Protein AF-A0A9R1QJH5-F1 (afdb_monomer_lite)

Sequence (165 aa):
MEKQADKAAAPVDDGIHEEWPVAVFRSPLGGYTQDQLEVGDILEKHGLKCVFAFDAASRARGVAIRFNPRNGRSLLPYAADSTIFLDGEPKDPLLKPITKVMLTVCAMTVVAAVILKEAKMPEWLKGTKLGNLKFPPWVLACMVIVFMRLRKRTRDVMKKIGWSS

Organism: Triticum turgidum subsp. durum (NCBI:txid4567)

Radius of gyration: 30.57 Å; chains: 1; bounding box: 72×73×70 Å

Secondary structure (DSSP, 8-state):
---------PPP--S----S-S------EETTTT-EEEHHHHHHHTTEEEEEEE-TTTTPPPEE--B-TTT-EEEEE--TT---EEEEEEPPPTHHHHHHHHHHHHHHHHHHHHHHTTS---HHHHTSGGGG----HHHHHHHHHHHHHHHHHHHHHHHHTT---

Foldseek 3Di:
DDDDDDDDDDPDDPPDPPPPPPDDDDFFQDDPVRFWGQQVCVCVVVQFPWKFWDDPVVPDDTHTFDDDPVRSIGPDGHDPPDDTDIDTHHDDPPCVVVVVVVVVVVVVVVVVCVVVCVPPDDPVCVPPVPVPPPPDVVVVVVVVVVVVVVVVVVVVVCVVVVPDD

Structure (mmCIF, N/CA/C/O backbone):
data_AF-A0A9R1QJH5-F1
#
_entry.id   AF-A0A9R1QJH5-F1
#
loop_
_atom_site.group_PDB
_atom_site.id
_atom_site.type_symbol
_atom_site.label_atom_id
_atom_site.label_alt_id
_atom_site.label_comp_id
_atom_site.label_asym_id
_atom_site.label_entity_id
_atom_site.label_seq_id
_atom_site.pdbx_PDB_ins_code
_atom_site.Cartn_x
_atom_site.Cartn_y
_atom_site.Cartn_z
_atom_site.occupancy
_atom_site.B_iso_or_equiv
_atom_site.auth_seq_id
_atom_site.auth_comp_id
_atom_site.auth_asym_id
_atom_site.auth_atom_id
_atom_site.pdbx_PDB_model_num
ATOM 1 N N . MET A 1 1 ? 28.763 -45.898 -25.162 1.00 40.75 1 MET A N 1
ATOM 2 C CA . MET A 1 1 ? 29.399 -44.747 -24.490 1.00 40.75 1 MET A CA 1
ATOM 3 C C . MET A 1 1 ? 28.405 -44.233 -23.476 1.00 40.75 1 MET A C 1
ATOM 5 O O . MET A 1 1 ? 27.438 -43.575 -23.824 1.00 40.75 1 MET A O 1
ATOM 9 N N . GLU A 1 2 ? 28.596 -44.700 -22.255 1.00 37.94 2 GLU A N 1
ATOM 10 C CA . GLU A 1 2 ? 27.755 -44.503 -21.087 1.00 37.94 2 GLU A CA 1
ATOM 11 C C . GLU A 1 2 ? 28.394 -43.395 -20.254 1.00 37.94 2 GLU A C 1
ATOM 13 O O . GLU A 1 2 ? 29.577 -43.498 -19.932 1.00 37.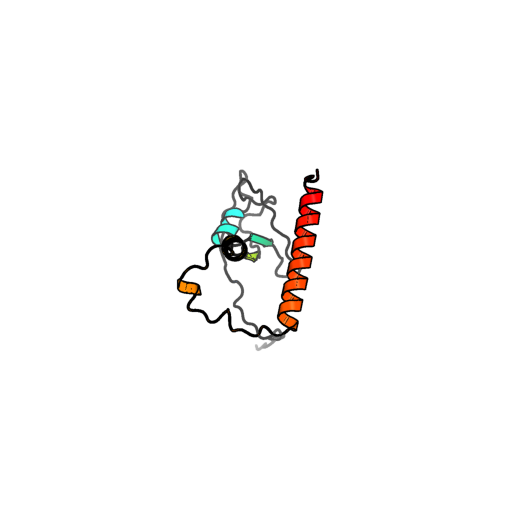94 2 GLU A O 1
ATOM 18 N N . LYS A 1 3 ? 27.641 -42.342 -19.930 1.00 38.31 3 LYS A N 1
ATOM 19 C CA . LYS A 1 3 ? 27.860 -41.567 -18.707 1.00 38.31 3 LYS A CA 1
ATOM 20 C C . LYS A 1 3 ? 26.523 -41.078 -18.173 1.00 38.31 3 LYS A C 1
ATOM 22 O O . LYS A 1 3 ? 25.898 -40.162 -18.698 1.00 38.31 3 LYS A O 1
ATOM 27 N N . GLN A 1 4 ? 26.120 -41.782 -17.130 1.00 37.47 4 GLN A N 1
ATOM 28 C CA . GLN A 1 4 ? 25.047 -41.500 -16.204 1.00 37.47 4 GLN A CA 1
ATOM 29 C C . GLN A 1 4 ? 25.597 -40.649 -15.046 1.00 37.47 4 GLN A C 1
ATOM 31 O O . GLN A 1 4 ? 26.771 -40.769 -14.702 1.00 37.47 4 GLN A O 1
ATOM 36 N N . ALA A 1 5 ? 24.693 -39.874 -14.439 1.00 39.88 5 ALA A N 1
ATOM 37 C CA . ALA A 1 5 ? 24.767 -39.231 -13.123 1.00 39.88 5 ALA A CA 1
ATOM 38 C C . AL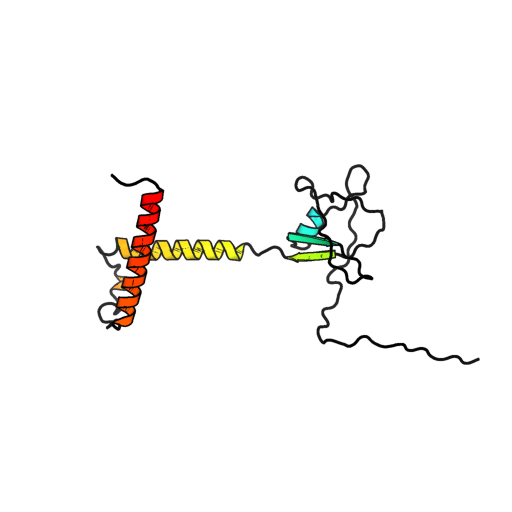A A 1 5 ? 25.695 -38.009 -12.953 1.00 39.88 5 ALA A C 1
ATOM 40 O O . ALA A 1 5 ? 26.910 -38.128 -12.878 1.00 39.88 5 ALA A O 1
ATOM 41 N N . ASP A 1 6 ? 25.080 -36.856 -12.674 1.00 38.19 6 ASP A N 1
ATOM 42 C CA . ASP A 1 6 ? 25.111 -36.407 -11.282 1.00 38.19 6 ASP A CA 1
ATOM 43 C C . ASP A 1 6 ? 23.747 -35.832 -10.865 1.00 38.19 6 ASP A C 1
ATOM 45 O O . ASP A 1 6 ? 23.163 -34.971 -11.524 1.00 38.19 6 ASP A O 1
ATOM 49 N N . LYS A 1 7 ? 23.210 -36.414 -9.796 1.00 49.69 7 LYS A N 1
ATOM 50 C CA . LYS A 1 7 ? 21.931 -36.109 -9.159 1.00 49.69 7 LYS A CA 1
ATOM 51 C C . LYS A 1 7 ? 22.307 -35.421 -7.854 1.00 49.69 7 LYS A C 1
ATOM 53 O O . LYS A 1 7 ? 22.498 -36.090 -6.844 1.00 49.69 7 LYS A O 1
ATOM 58 N N . ALA A 1 8 ? 22.424 -34.098 -7.879 1.00 37.31 8 ALA A N 1
ATOM 59 C CA . ALA A 1 8 ? 22.760 -33.316 -6.697 1.00 37.31 8 ALA A CA 1
ATOM 60 C C . ALA A 1 8 ? 21.491 -32.755 -6.032 1.00 37.31 8 ALA A C 1
ATOM 62 O O . ALA A 1 8 ? 20.847 -31.851 -6.551 1.00 37.31 8 ALA A O 1
ATOM 63 N N . ALA A 1 9 ? 21.172 -33.363 -4.886 1.00 37.12 9 ALA A N 1
ATOM 64 C CA . ALA A 1 9 ? 20.452 -32.844 -3.720 1.00 37.12 9 ALA A CA 1
ATOM 65 C C . ALA A 1 9 ? 19.149 -32.047 -3.942 1.00 37.12 9 ALA A C 1
ATOM 67 O O . ALA A 1 9 ? 19.145 -30.852 -4.228 1.00 37.12 9 ALA A O 1
ATOM 68 N N . ALA A 1 10 ? 18.029 -32.721 -3.665 1.00 42.78 10 ALA A N 1
ATOM 69 C CA . ALA A 1 10 ? 16.742 -32.094 -3.388 1.00 42.78 10 ALA A CA 1
ATOM 70 C C . ALA A 1 10 ? 16.851 -31.110 -2.202 1.00 42.78 10 ALA A C 1
ATOM 72 O O . ALA A 1 10 ? 17.539 -31.426 -1.225 1.00 42.78 10 ALA A O 1
ATOM 73 N N . PRO A 1 11 ? 16.169 -29.951 -2.239 1.00 40.69 11 PRO A N 1
ATOM 74 C CA . PRO A 1 11 ? 16.009 -29.136 -1.049 1.00 40.69 11 PRO A CA 1
ATOM 75 C C . PRO A 1 11 ? 15.055 -29.844 -0.079 1.00 40.69 11 PRO A C 1
ATOM 77 O O . PRO A 1 11 ? 14.091 -30.489 -0.488 1.00 40.69 11 PRO A O 1
ATOM 80 N N . VAL A 1 12 ? 15.378 -29.738 1.206 1.00 46.53 12 VAL A N 1
ATOM 81 C CA . VAL A 1 12 ? 14.573 -30.214 2.331 1.00 46.53 12 VAL A CA 1
ATOM 82 C C . VAL A 1 12 ? 13.174 -29.598 2.234 1.00 46.53 12 VAL A C 1
ATOM 84 O O . VAL A 1 12 ? 13.029 -28.378 2.177 1.00 46.53 12 VAL A O 1
ATOM 87 N N . ASP A 1 13 ? 12.177 -30.474 2.131 1.00 45.06 13 ASP A N 1
ATOM 88 C CA . ASP A 1 13 ? 10.751 -30.168 2.066 1.00 45.06 13 ASP A CA 1
ATOM 89 C C . ASP A 1 13 ? 10.241 -29.796 3.466 1.00 45.06 13 ASP A C 1
ATOM 91 O O . ASP A 1 13 ? 9.828 -30.651 4.249 1.00 45.06 13 ASP A O 1
ATOM 95 N N . ASP A 1 14 ? 10.302 -28.503 3.786 1.00 50.59 14 ASP A N 1
ATOM 96 C CA . ASP A 1 14 ? 9.652 -27.915 4.959 1.00 50.59 14 ASP A CA 1
ATOM 97 C C . ASP A 1 14 ? 8.176 -27.586 4.644 1.00 50.59 14 ASP A C 1
ATOM 99 O O . ASP A 1 14 ? 7.726 -26.453 4.781 1.00 50.59 14 ASP A O 1
ATOM 103 N N . GLY A 1 15 ? 7.407 -28.575 4.182 1.00 46.69 15 GLY A N 1
ATOM 104 C CA . GLY A 1 15 ? 6.014 -28.789 4.589 1.00 46.69 15 GLY A CA 1
ATOM 105 C C . GLY A 1 15 ? 4.988 -27.655 4.450 1.00 46.69 15 GLY A C 1
ATOM 106 O O . GLY A 1 15 ? 4.009 -27.672 5.195 1.00 46.69 15 GLY A O 1
ATOM 107 N N . ILE A 1 16 ? 5.147 -26.707 3.519 1.00 45.28 16 ILE A N 1
ATOM 108 C CA . ILE A 1 16 ? 4.072 -25.817 3.042 1.00 45.28 16 ILE A CA 1
ATOM 109 C C . ILE A 1 16 ? 4.244 -25.621 1.527 1.00 45.28 16 ILE A C 1
ATOM 111 O O . ILE A 1 16 ? 4.869 -24.666 1.068 1.00 45.28 16 ILE A O 1
ATOM 115 N N . HIS A 1 17 ? 3.692 -26.534 0.724 1.00 45.28 17 HIS A N 1
ATOM 116 C CA . HIS A 1 17 ? 3.542 -26.328 -0.718 1.00 45.28 17 HIS A CA 1
ATOM 117 C C . HIS A 1 17 ? 2.384 -25.355 -0.986 1.00 45.28 17 HIS A C 1
ATOM 119 O O . HIS A 1 17 ? 1.290 -25.753 -1.376 1.00 45.28 17 HIS A O 1
ATOM 125 N N . GLU A 1 18 ? 2.620 -24.064 -0.767 1.00 49.94 18 GLU A N 1
ATOM 126 C CA . GLU A 1 18 ? 1.880 -23.034 -1.493 1.00 49.94 18 GLU A CA 1
ATOM 127 C C . GLU A 1 18 ? 2.523 -22.935 -2.886 1.00 49.94 18 GLU A C 1
ATOM 129 O O . GLU A 1 18 ? 3.727 -22.705 -2.997 1.00 49.94 18 GLU A O 1
ATOM 134 N N . GLU A 1 19 ? 1.766 -23.206 -3.954 1.00 62.97 19 GLU A N 1
ATOM 135 C CA . GLU A 1 19 ? 2.234 -23.111 -5.345 1.00 62.97 19 GLU A CA 1
ATOM 136 C C . GLU A 1 19 ? 2.658 -21.666 -5.660 1.00 62.97 19 GLU A C 1
ATOM 138 O O . GLU A 1 19 ? 1.861 -20.817 -6.056 1.00 62.97 19 GLU A O 1
ATOM 143 N N . TRP A 1 20 ? 3.938 -21.364 -5.457 1.00 64.94 20 TRP A N 1
ATOM 144 C CA . TRP A 1 20 ? 4.557 -20.134 -5.931 1.00 64.94 20 TRP A CA 1
ATOM 145 C C . TRP A 1 20 ? 4.924 -20.284 -7.412 1.00 64.94 20 TRP A C 1
ATOM 147 O O . TRP A 1 20 ? 5.509 -21.306 -7.783 1.00 64.94 20 TRP A O 1
ATOM 157 N N . PRO A 1 21 ? 4.672 -19.274 -8.268 1.00 81.00 21 PRO A N 1
ATOM 158 C CA . PRO A 1 21 ? 4.105 -17.946 -7.991 1.0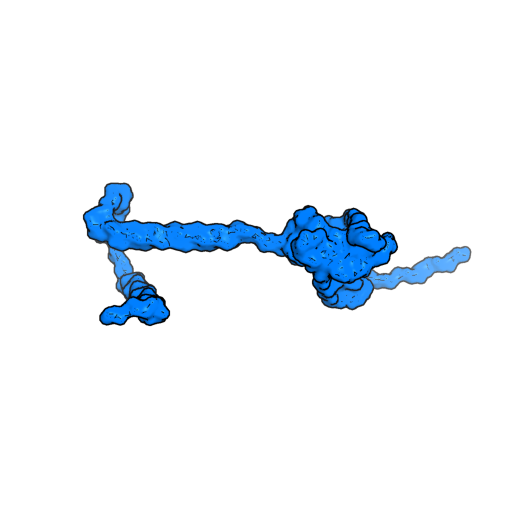0 81.00 21 PRO A CA 1
ATOM 159 C C . PRO A 1 21 ? 2.564 -17.886 -8.028 1.00 81.00 21 PRO A C 1
ATOM 161 O O . PRO A 1 21 ? 1.935 -18.439 -8.923 1.00 81.00 21 PRO A O 1
ATOM 164 N N . VAL A 1 22 ? 1.969 -17.084 -7.133 1.00 83.31 22 VAL A N 1
ATOM 165 C CA . VAL A 1 22 ? 0.507 -16.855 -7.056 1.00 83.31 22 VAL A CA 1
ATOM 166 C C . VAL A 1 22 ? -0.070 -16.255 -8.346 1.00 83.31 22 VAL A C 1
ATOM 168 O O . VAL A 1 22 ? -1.206 -16.538 -8.723 1.00 83.31 22 VAL A O 1
ATOM 171 N N . ALA A 1 23 ? 0.696 -15.404 -9.033 1.00 87.56 23 ALA A N 1
ATOM 172 C CA . ALA A 1 23 ? 0.311 -14.842 -10.321 1.00 87.56 23 ALA A CA 1
ATOM 173 C C . ALA A 1 23 ? 1.541 -14.477 -11.156 1.00 87.56 23 ALA A C 1
ATOM 175 O O . ALA A 1 23 ? 2.513 -13.923 -10.643 1.00 87.56 23 ALA A O 1
ATOM 176 N N . VAL A 1 24 ? 1.457 -14.719 -12.465 1.00 91.06 24 VAL A N 1
ATOM 177 C CA . VAL A 1 24 ? 2.427 -14.244 -13.459 1.00 91.06 24 VAL A CA 1
ATOM 178 C C . VAL A 1 24 ? 1.672 -13.427 -14.494 1.00 91.06 24 VAL A C 1
ATOM 180 O O . VAL A 1 24 ? 0.676 -13.883 -15.055 1.00 91.06 24 VAL A O 1
ATOM 183 N N . PHE A 1 25 ? 2.126 -12.205 -14.744 1.00 92.19 25 PHE A N 1
ATOM 184 C CA . PHE A 1 25 ? 1.490 -11.304 -15.696 1.00 92.19 25 PHE A CA 1
ATOM 185 C C . PHE A 1 25 ? 2.527 -10.423 -16.388 1.00 92.19 25 PHE A C 1
ATOM 187 O O . PHE A 1 25 ? 3.634 -10.227 -15.893 1.00 92.19 25 PHE A O 1
ATOM 194 N N . ARG A 1 26 ? 2.147 -9.876 -17.544 1.00 91.88 26 ARG A N 1
ATOM 195 C CA . ARG A 1 26 ? 2.899 -8.821 -18.229 1.00 91.88 26 ARG A CA 1
ATOM 196 C C . ARG A 1 26 ? 2.223 -7.487 -17.959 1.00 91.88 26 ARG A C 1
ATOM 198 O O . ARG A 1 26 ? 1.002 -7.391 -18.074 1.00 91.88 26 ARG A O 1
ATOM 205 N N . SER A 1 27 ? 3.014 -6.483 -17.610 1.00 88.88 27 SER A N 1
ATOM 206 C CA . SER A 1 27 ? 2.553 -5.103 -17.473 1.00 88.88 27 SER A CA 1
ATOM 207 C C . SER A 1 27 ? 3.157 -4.270 -18.597 1.00 88.88 27 SER A C 1
ATOM 209 O O . SER A 1 27 ? 4.360 -4.396 -18.834 1.00 88.88 27 SER A O 1
ATOM 211 N N . PRO A 1 28 ? 2.378 -3.412 -19.277 1.00 90.25 28 PRO A N 1
ATOM 212 C CA . PRO A 1 28 ? 2.966 -2.387 -20.124 1.00 90.25 28 PRO A CA 1
ATOM 213 C C . PRO A 1 28 ? 3.792 -1.414 -19.271 1.00 90.25 28 PRO A C 1
ATOM 215 O O . PRO A 1 28 ? 3.529 -1.237 -18.075 1.00 90.25 28 PRO A O 1
ATOM 218 N N . LEU A 1 29 ? 4.784 -0.790 -19.905 1.00 93.81 29 LEU A N 1
ATOM 219 C CA . LEU A 1 29 ? 5.505 0.344 -19.344 1.00 93.81 29 LEU A CA 1
ATOM 220 C C . LEU A 1 29 ? 4.849 1.630 -19.849 1.00 93.81 29 LEU A C 1
ATOM 222 O O . LEU A 1 29 ? 4.625 1.803 -21.041 1.00 93.81 29 LEU A O 1
ATOM 226 N N . GLY A 1 30 ? 4.505 2.512 -18.924 1.00 91.19 30 GLY A N 1
ATOM 227 C CA . GLY A 1 30 ? 3.966 3.833 -19.183 1.00 91.19 30 GLY A CA 1
ATOM 228 C C . GLY A 1 30 ? 5.023 4.928 -19.072 1.00 91.19 30 GLY A C 1
ATOM 229 O O . GLY A 1 30 ? 6.231 4.698 -19.100 1.00 91.19 30 GLY A O 1
ATOM 230 N N . GLY A 1 31 ? 4.552 6.162 -18.924 1.00 90.44 31 GLY A N 1
ATOM 231 C CA . GLY A 1 31 ? 5.412 7.345 -18.931 1.00 90.44 31 GLY A CA 1
ATOM 232 C C . GLY A 1 31 ? 5.724 7.838 -20.344 1.00 90.44 31 GLY A C 1
ATOM 233 O O . GLY A 1 31 ? 5.410 7.189 -21.342 1.00 90.44 31 GLY A O 1
ATOM 234 N N . TYR A 1 32 ? 6.320 9.027 -20.429 1.00 91.19 32 TYR A N 1
ATOM 235 C CA . TYR A 1 32 ? 6.691 9.639 -21.710 1.00 91.19 32 TYR A CA 1
ATOM 236 C C . TYR A 1 32 ? 7.732 8.795 -22.459 1.00 91.19 32 TYR A C 1
ATOM 238 O O . TYR A 1 32 ? 7.618 8.590 -23.662 1.00 91.19 32 TYR A O 1
ATOM 246 N N . THR A 1 33 ? 8.699 8.253 -21.717 1.00 92.81 33 THR A N 1
ATOM 247 C CA . THR A 1 33 ? 9.778 7.406 -22.240 1.00 92.81 33 THR A CA 1
ATOM 248 C C . THR A 1 33 ? 9.369 5.933 -22.369 1.00 92.81 33 THR A C 1
ATOM 250 O O . THR A 1 33 ? 10.153 5.138 -22.872 1.00 92.81 33 THR A O 1
ATOM 253 N N . GLN A 1 34 ? 8.146 5.562 -21.960 1.00 93.88 34 GLN A N 1
ATOM 254 C CA . GLN A 1 34 ? 7.671 4.168 -21.939 1.00 93.88 34 GLN A CA 1
ATOM 255 C C . GLN A 1 34 ? 8.578 3.242 -21.106 1.00 93.88 34 GLN A C 1
ATOM 257 O O . GLN A 1 34 ? 8.863 2.111 -21.491 1.00 93.88 34 GLN A O 1
ATOM 262 N N . ASP A 1 35 ? 9.044 3.735 -19.958 1.00 95.31 35 ASP A N 1
ATOM 263 C CA . ASP A 1 35 ? 9.975 3.054 -19.055 1.00 95.31 35 ASP A CA 1
ATOM 264 C C . ASP A 1 35 ? 9.453 2.946 -17.612 1.00 95.31 35 ASP A C 1
ATOM 266 O O . ASP A 1 35 ? 10.147 2.427 -16.743 1.00 95.31 35 ASP A O 1
ATOM 270 N N . GLN A 1 36 ? 8.239 3.413 -17.312 1.00 95.12 36 GLN A N 1
ATOM 271 C CA . GLN A 1 36 ? 7.707 3.416 -15.946 1.00 95.12 36 GLN A CA 1
ATOM 272 C C . GLN A 1 36 ? 6.669 2.315 -15.751 1.00 95.12 36 GLN A C 1
ATOM 274 O O . GLN A 1 36 ? 5.742 2.180 -16.538 1.00 95.12 36 GLN A O 1
ATOM 279 N N . LEU A 1 37 ? 6.759 1.561 -14.661 1.00 94.81 37 LEU A N 1
ATOM 280 C CA . LEU A 1 37 ? 5.757 0.555 -14.327 1.00 94.81 37 LEU A CA 1
ATOM 281 C C . LEU A 1 37 ? 4.466 1.231 -13.838 1.00 94.81 37 LEU A C 1
ATOM 283 O O . LEU A 1 37 ? 4.522 2.121 -12.986 1.00 94.81 37 LEU A O 1
ATOM 287 N N . GLU A 1 38 ? 3.307 0.786 -14.323 1.00 94.12 38 GLU A N 1
ATOM 288 C CA . GLU A 1 38 ? 1.989 1.245 -13.854 1.00 94.12 38 GLU A CA 1
ATOM 289 C C . GLU A 1 38 ? 1.623 0.534 -12.533 1.00 94.12 38 GLU A C 1
ATOM 291 O O . GLU A 1 38 ? 0.795 -0.373 -12.464 1.00 94.12 38 GLU A O 1
ATOM 296 N N . VAL A 1 39 ? 2.312 0.916 -11.453 1.00 94.81 39 VAL A N 1
ATOM 297 C CA . VAL A 1 39 ? 2.196 0.294 -10.121 1.00 94.81 39 VAL A CA 1
ATOM 298 C C . VAL A 1 39 ? 0.782 0.422 -9.554 1.00 94.81 39 VAL A C 1
ATOM 300 O O . VAL A 1 39 ? 0.301 -0.510 -8.917 1.00 94.81 39 VAL A O 1
ATOM 303 N N . GLY A 1 40 ? 0.105 1.549 -9.792 1.00 93.81 40 GLY A N 1
ATOM 304 C CA . GLY A 1 40 ? -1.272 1.780 -9.343 1.00 93.81 40 GLY A CA 1
ATOM 305 C C . GLY A 1 40 ? -2.237 0.699 -9.834 1.00 93.81 40 GLY A C 1
ATOM 306 O O . GLY A 1 40 ? -2.949 0.107 -9.023 1.00 93.81 40 GLY A O 1
ATOM 307 N N . ASP A 1 41 ? -2.175 0.377 -11.126 1.00 93.31 41 ASP A N 1
ATOM 308 C CA . ASP A 1 41 ? -3.021 -0.642 -11.753 1.00 93.31 41 ASP A CA 1
ATOM 309 C C . ASP A 1 41 ? -2.731 -2.037 -11.186 1.00 93.31 41 ASP A C 1
ATOM 311 O O . ASP A 1 41 ? -3.648 -2.822 -10.942 1.00 93.31 41 ASP A O 1
ATOM 315 N N . ILE A 1 42 ? -1.457 -2.345 -10.918 1.00 93.31 42 ILE A N 1
ATOM 316 C CA . ILE A 1 42 ? -1.048 -3.609 -10.287 1.00 93.31 42 ILE A CA 1
ATOM 317 C C . ILE A 1 42 ? -1.629 -3.710 -8.872 1.00 93.31 42 ILE A C 1
ATOM 319 O O . ILE A 1 42 ? -2.185 -4.747 -8.503 1.00 93.31 42 ILE A O 1
ATOM 323 N N . LEU A 1 43 ? -1.526 -2.638 -8.080 1.00 93.25 43 LEU A N 1
ATOM 324 C CA . LEU A 1 43 ? -2.061 -2.608 -6.719 1.00 93.25 43 LEU A CA 1
ATOM 325 C C . LEU A 1 43 ? -3.579 -2.791 -6.706 1.00 93.25 43 LEU A C 1
ATOM 327 O O . LEU A 1 43 ? -4.096 -3.566 -5.904 1.00 93.25 43 LEU A O 1
ATOM 331 N N . GLU A 1 44 ? -4.293 -2.113 -7.601 1.00 92.12 44 GLU A N 1
ATOM 332 C CA . GLU A 1 44 ? -5.746 -2.218 -7.699 1.00 92.12 44 GLU A CA 1
ATOM 333 C C . GLU A 1 44 ? -6.188 -3.611 -8.159 1.00 92.12 44 GLU A C 1
ATOM 335 O O . GLU A 1 44 ? -7.008 -4.247 -7.493 1.00 92.12 44 GLU A O 1
ATOM 340 N N . LYS A 1 45 ? -5.587 -4.128 -9.237 1.00 91.88 45 LYS A N 1
ATOM 341 C CA . LYS A 1 45 ? -5.930 -5.430 -9.823 1.00 91.88 45 LYS A CA 1
ATOM 342 C C . LYS A 1 45 ? -5.723 -6.594 -8.856 1.00 91.88 45 LYS A C 1
ATOM 344 O O . LYS A 1 45 ? -6.493 -7.551 -8.883 1.00 91.88 45 LYS A O 1
ATOM 349 N N . HIS A 1 46 ? -4.696 -6.516 -8.010 1.00 90.00 46 HIS A N 1
ATOM 350 C CA . HIS A 1 46 ? -4.354 -7.570 -7.054 1.00 90.00 46 HIS A CA 1
ATOM 351 C C . HIS A 1 46 ? -4.813 -7.270 -5.615 1.00 90.00 46 HIS A C 1
ATOM 353 O O . HIS A 1 46 ? -4.528 -8.051 -4.710 1.00 90.00 46 HIS A O 1
ATOM 359 N N . GLY A 1 47 ? -5.534 -6.165 -5.378 1.00 89.75 47 GLY A N 1
ATOM 360 C CA . GLY A 1 47 ? -6.029 -5.805 -4.043 1.00 89.75 47 GLY A CA 1
ATOM 361 C C . GLY A 1 47 ? -4.915 -5.540 -3.022 1.00 89.75 47 GLY A C 1
ATOM 362 O O . GLY A 1 47 ? -5.076 -5.809 -1.829 1.00 89.75 47 GLY A O 1
ATOM 363 N N . LEU A 1 48 ? -3.779 -5.024 -3.487 1.00 91.81 48 LEU A N 1
ATOM 364 C CA . LEU A 1 48 ? -2.580 -4.793 -2.692 1.00 91.81 48 LEU A CA 1
ATOM 365 C C . LEU A 1 48 ? -2.515 -3.345 -2.199 1.00 91.81 48 LEU A C 1
ATOM 367 O O . LEU A 1 48 ? -3.051 -2.410 -2.794 1.00 91.81 48 LEU A O 1
ATOM 371 N N . LYS A 1 49 ? -1.826 -3.155 -1.080 1.00 90.88 49 LYS A N 1
ATOM 372 C CA . LYS A 1 49 ? -1.521 -1.847 -0.493 1.00 90.88 49 LYS A CA 1
ATOM 373 C C . LYS A 1 49 ? -0.176 -1.318 -0.972 1.00 90.88 49 LYS A C 1
ATOM 375 O O . LYS A 1 49 ? -0.038 -0.125 -1.230 1.00 90.88 49 LYS A O 1
ATOM 380 N N . CYS A 1 50 ? 0.809 -2.200 -1.072 1.00 90.50 50 CYS A N 1
ATOM 381 C CA . CYS A 1 50 ? 2.150 -1.903 -1.553 1.00 90.50 50 CYS A CA 1
ATOM 382 C C . CYS A 1 50 ? 2.780 -3.160 -2.161 1.00 90.50 50 CYS A C 1
ATOM 384 O O . CYS A 1 50 ? 2.357 -4.279 -1.870 1.00 90.50 50 CYS A O 1
ATOM 386 N N . VAL A 1 51 ? 3.788 -2.946 -3.008 1.00 93.12 51 VAL A N 1
ATOM 387 C CA . VAL A 1 51 ? 4.566 -4.002 -3.663 1.00 93.12 51 VAL A CA 1
ATOM 388 C C . VAL A 1 51 ? 6.056 -3.806 -3.416 1.00 93.12 51 VAL A C 1
ATOM 390 O O . VAL A 1 51 ? 6.556 -2.678 -3.352 1.00 93.12 51 VAL A O 1
ATOM 393 N N . PHE A 1 52 ? 6.766 -4.918 -3.299 1.00 92.94 52 PHE A N 1
ATOM 394 C CA . PHE A 1 52 ? 8.193 -4.996 -3.042 1.00 92.94 52 PHE A CA 1
ATOM 395 C C . PHE A 1 52 ? 8.846 -5.815 -4.149 1.00 92.94 52 PHE A C 1
ATOM 397 O O . PHE A 1 52 ? 8.453 -6.950 -4.393 1.00 92.94 52 PHE A O 1
ATOM 404 N N . ALA A 1 53 ? 9.846 -5.244 -4.811 1.00 92.06 53 ALA A N 1
ATOM 405 C CA . ALA A 1 53 ? 10.684 -5.975 -5.745 1.00 92.06 53 ALA A CA 1
ATOM 406 C C . ALA A 1 53 ? 11.779 -6.704 -4.970 1.00 92.06 53 ALA A C 1
ATOM 408 O O . ALA A 1 53 ? 12.483 -6.083 -4.172 1.00 92.06 53 ALA A O 1
ATOM 409 N N . PHE A 1 54 ? 11.954 -7.995 -5.212 1.00 89.44 54 PHE A N 1
ATOM 410 C CA . PHE A 1 54 ? 13.055 -8.759 -4.634 1.00 89.44 54 PHE A CA 1
ATOM 411 C C . PHE A 1 54 ? 13.822 -9.506 -5.717 1.00 89.44 54 PHE A C 1
ATOM 413 O O . PHE A 1 54 ? 13.333 -9.717 -6.827 1.00 89.44 54 PHE A O 1
ATOM 420 N N . ASP A 1 55 ? 15.048 -9.887 -5.384 1.00 86.31 55 ASP A N 1
ATOM 421 C CA . ASP A 1 55 ? 15.846 -10.761 -6.225 1.00 86.31 55 ASP A CA 1
ATOM 422 C C . ASP A 1 55 ? 15.669 -12.209 -5.755 1.00 86.31 55 ASP A C 1
ATOM 424 O O . ASP A 1 55 ? 15.982 -12.561 -4.613 1.00 86.31 55 ASP A O 1
ATOM 428 N N . ALA A 1 56 ? 15.146 -13.046 -6.650 1.00 80.44 56 ALA A N 1
ATOM 429 C CA . ALA A 1 56 ? 14.885 -14.451 -6.375 1.00 80.44 56 ALA A CA 1
ATOM 430 C C . ALA A 1 56 ? 16.173 -15.252 -6.113 1.00 80.44 56 ALA A C 1
ATOM 432 O O . ALA A 1 56 ? 16.125 -16.251 -5.394 1.00 80.44 56 ALA A O 1
ATOM 433 N N . ALA A 1 57 ? 17.321 -14.819 -6.650 1.00 81.00 57 ALA A N 1
ATOM 434 C CA . ALA A 1 57 ? 18.592 -15.521 -6.480 1.00 81.00 57 ALA A CA 1
ATOM 435 C C . ALA A 1 57 ? 19.233 -15.253 -5.110 1.00 81.00 57 ALA A C 1
ATOM 437 O O . ALA A 1 57 ? 19.740 -16.174 -4.470 1.00 81.00 57 ALA A O 1
ATOM 438 N N . SER A 1 58 ? 19.202 -14.004 -4.636 1.00 76.06 58 SER A N 1
ATOM 439 C CA . SER A 1 58 ? 19.875 -13.608 -3.392 1.00 76.06 58 SER A CA 1
ATOM 440 C C . SER A 1 58 ? 19.084 -13.883 -2.109 1.00 76.06 58 SER A C 1
ATOM 442 O O . SER A 1 58 ? 19.641 -13.704 -1.025 1.00 76.06 58 SER A O 1
ATOM 444 N N . ARG A 1 59 ? 17.807 -14.302 -2.192 1.00 66.94 59 ARG A N 1
ATOM 445 C CA . ARG A 1 59 ? 16.886 -14.456 -1.035 1.00 66.94 59 ARG A CA 1
ATOM 446 C C . ARG A 1 59 ? 16.848 -13.218 -0.116 1.00 66.94 59 ARG A C 1
ATOM 448 O O . ARG A 1 59 ? 16.491 -13.312 1.059 1.00 66.94 59 ARG A O 1
ATOM 455 N N . ALA A 1 60 ? 17.253 -12.058 -0.630 1.00 72.25 60 ALA A N 1
ATOM 456 C CA . ALA A 1 60 ? 17.361 -10.828 0.134 1.00 72.25 60 ALA A CA 1
ATOM 457 C C . ALA A 1 60 ? 15.982 -10.190 0.353 1.00 72.25 60 ALA A C 1
ATOM 459 O O . ALA A 1 60 ? 15.019 -10.454 -0.367 1.00 72.25 60 ALA A O 1
ATOM 460 N N . ARG A 1 61 ? 15.892 -9.310 1.357 1.00 71.12 61 ARG A N 1
ATOM 461 C CA . ARG A 1 61 ? 14.660 -8.574 1.660 1.00 71.12 61 ARG A CA 1
ATOM 462 C C . ARG A 1 61 ? 14.272 -7.684 0.475 1.00 71.12 61 ARG A C 1
ATOM 464 O O . ARG A 1 61 ? 15.088 -6.888 0.016 1.00 71.12 61 ARG A O 1
ATOM 471 N N . GLY A 1 62 ? 13.020 -7.787 0.032 1.00 84.31 62 GLY A N 1
ATOM 472 C CA . GLY A 1 62 ? 12.490 -6.970 -1.057 1.00 84.31 62 GLY A CA 1
ATOM 473 C C . GLY A 1 62 ? 12.508 -5.467 -0.761 1.00 84.31 62 GLY A C 1
ATOM 474 O O . GLY A 1 62 ? 12.326 -5.025 0.378 1.00 84.31 62 GLY A O 1
ATOM 475 N N . VAL A 1 63 ? 12.713 -4.673 -1.810 1.00 89.38 63 VAL A N 1
ATOM 476 C CA . VAL A 1 63 ? 12.702 -3.209 -1.797 1.00 89.38 63 VAL A CA 1
ATOM 477 C C . VAL A 1 63 ? 11.337 -2.714 -2.256 1.00 89.38 63 VAL A C 1
ATOM 479 O O . VAL A 1 63 ? 10.855 -3.094 -3.318 1.00 89.38 63 VAL A O 1
ATOM 482 N N . ALA A 1 64 ? 10.715 -1.830 -1.475 1.00 92.81 64 ALA A N 1
ATOM 483 C CA . ALA A 1 64 ? 9.420 -1.255 -1.828 1.00 92.81 64 ALA A CA 1
ATOM 484 C C . ALA A 1 64 ? 9.510 -0.478 -3.149 1.00 92.81 64 ALA A C 1
ATOM 486 O O . ALA A 1 64 ? 10.309 0.460 -3.266 1.00 92.81 64 ALA A O 1
ATOM 487 N N . ILE A 1 65 ? 8.654 -0.814 -4.116 1.00 93.81 65 ILE A N 1
ATOM 488 C CA . ILE A 1 65 ? 8.543 -0.034 -5.347 1.00 93.81 65 ILE A CA 1
ATOM 489 C C . ILE A 1 65 ? 7.805 1.255 -5.009 1.00 93.81 65 ILE A C 1
ATOM 491 O O . ILE A 1 65 ? 6.614 1.267 -4.693 1.00 93.81 65 ILE A O 1
ATOM 495 N N . ARG A 1 66 ? 8.532 2.368 -5.068 1.00 94.69 66 ARG A N 1
ATOM 496 C CA . ARG A 1 66 ? 7.952 3.696 -4.881 1.00 94.69 66 ARG A CA 1
ATOM 497 C C . ARG A 1 66 ? 7.285 4.143 -6.171 1.00 94.69 66 ARG A C 1
ATOM 499 O O . ARG A 1 66 ? 7.870 4.022 -7.247 1.00 94.69 66 ARG A O 1
ATOM 506 N N . PHE A 1 67 ? 6.101 4.723 -6.045 1.00 94.88 67 PHE A N 1
ATOM 507 C CA . PHE A 1 67 ? 5.343 5.260 -7.164 1.00 94.88 67 PHE A CA 1
ATOM 508 C C . PHE A 1 67 ? 4.798 6.649 -6.835 1.00 94.88 67 PHE A C 1
ATOM 510 O O . PHE A 1 67 ? 4.667 7.027 -5.667 1.00 94.88 67 PHE A O 1
ATOM 517 N N . ASN A 1 68 ? 4.517 7.436 -7.868 1.00 93.62 68 ASN A N 1
ATOM 518 C CA . ASN A 1 68 ? 3.917 8.750 -7.707 1.00 93.62 68 ASN A CA 1
ATOM 519 C C . ASN A 1 68 ? 2.401 8.592 -7.471 1.00 93.62 68 ASN A C 1
ATOM 521 O O . ASN A 1 68 ? 1.702 8.042 -8.321 1.00 93.62 68 ASN A O 1
ATOM 525 N N . PRO A 1 69 ? 1.854 9.100 -6.351 1.00 90.94 69 PRO A N 1
ATOM 526 C CA . PRO A 1 69 ? 0.453 8.888 -5.995 1.00 90.94 69 PRO A CA 1
ATOM 527 C C . PRO A 1 69 ? -0.540 9.567 -6.947 1.00 90.94 69 PRO A C 1
ATOM 529 O O . PRO A 1 69 ? -1.717 9.229 -6.921 1.00 90.94 69 PRO A O 1
ATOM 532 N N . ARG A 1 70 ? -0.105 10.533 -7.770 1.00 91.75 70 ARG A N 1
ATOM 533 C CA . ARG A 1 70 ? -0.998 11.219 -8.718 1.00 91.75 70 ARG A CA 1
ATOM 534 C C . ARG A 1 70 ? -1.277 10.410 -9.977 1.00 91.75 70 ARG A C 1
ATOM 536 O O . ARG A 1 70 ? -2.345 10.567 -10.550 1.00 91.75 70 ARG A O 1
ATOM 543 N N . ASN A 1 71 ? -0.307 9.624 -10.437 1.00 92.25 71 ASN A N 1
ATOM 544 C CA . ASN A 1 71 ? -0.401 8.901 -11.707 1.00 92.25 71 ASN A CA 1
ATOM 545 C C . ASN A 1 71 ? -0.202 7.387 -11.567 1.00 92.25 71 ASN A C 1
ATOM 547 O O . ASN A 1 71 ? -0.346 6.691 -12.556 1.00 92.25 71 ASN A O 1
ATOM 551 N N . GLY A 1 72 ? 0.152 6.883 -10.382 1.00 93.69 72 GLY A N 1
ATOM 552 C CA . GLY A 1 72 ? 0.353 5.455 -10.146 1.00 93.69 72 GLY A CA 1
ATOM 553 C C . GLY A 1 72 ? 1.663 4.888 -10.700 1.00 93.69 72 GLY A C 1
ATOM 554 O O . GLY A 1 72 ? 1.890 3.691 -10.563 1.00 93.69 72 GLY A O 1
ATOM 555 N N . ARG A 1 73 ? 2.547 5.707 -11.283 1.00 95.62 73 ARG A N 1
ATOM 556 C CA . ARG A 1 73 ? 3.755 5.232 -11.978 1.00 95.62 73 ARG A CA 1
ATOM 557 C C . ARG A 1 73 ? 4.948 5.074 -11.063 1.00 95.62 73 ARG A C 1
ATOM 559 O O . ARG A 1 73 ? 5.158 5.907 -10.177 1.00 95.62 73 ARG A O 1
ATOM 566 N N . SER A 1 74 ? 5.766 4.056 -11.318 1.00 95.44 74 SER A N 1
ATOM 567 C CA . SER A 1 74 ? 7.031 3.866 -10.615 1.00 95.44 74 SER A CA 1
ATOM 568 C C . SER A 1 74 ? 7.933 5.093 -10.755 1.00 95.44 74 SER A C 1
ATOM 570 O O . SER A 1 74 ? 8.013 5.735 -11.803 1.00 95.44 74 SER A O 1
ATOM 572 N N . LEU A 1 75 ? 8.633 5.426 -9.671 1.00 93.88 75 LEU A N 1
ATOM 573 C CA . LEU A 1 75 ? 9.642 6.486 -9.692 1.00 93.88 75 LEU A CA 1
ATOM 574 C C . LEU A 1 75 ? 10.921 6.040 -10.403 1.00 93.88 75 LEU A C 1
ATOM 576 O O . LEU A 1 75 ? 11.617 6.872 -10.974 1.00 93.88 75 LEU A O 1
ATOM 580 N N . LEU A 1 76 ? 11.229 4.743 -10.342 1.00 92.94 76 LEU A N 1
ATOM 581 C CA . LEU A 1 76 ? 12.371 4.158 -11.032 1.00 92.94 76 LEU A CA 1
ATOM 582 C C . LEU A 1 76 ? 11.950 3.630 -12.408 1.00 92.94 76 LEU A C 1
ATOM 584 O O . LEU A 1 76 ? 10.859 3.054 -12.512 1.00 92.94 76 LEU A O 1
ATOM 588 N N . PRO A 1 77 ? 12.800 3.813 -13.430 1.00 93.38 77 PRO A N 1
ATOM 589 C CA . PRO A 1 77 ? 12.581 3.237 -14.743 1.00 93.38 77 PRO A CA 1
ATOM 590 C C . PRO A 1 77 ? 12.900 1.739 -14.744 1.00 93.38 77 PRO A C 1
ATOM 592 O O . PRO A 1 77 ? 13.751 1.260 -13.990 1.00 93.38 77 PRO A O 1
ATOM 595 N N . TYR A 1 78 ? 12.228 1.015 -15.627 1.00 92.88 78 TYR A N 1
ATOM 596 C CA . TYR A 1 78 ? 12.401 -0.404 -15.885 1.00 92.88 78 TYR A CA 1
ATOM 597 C C . TYR A 1 78 ? 12.732 -0.612 -17.358 1.00 92.88 78 TYR A C 1
ATOM 599 O O . TYR A 1 78 ? 12.218 0.079 -18.236 1.00 92.88 78 TYR A O 1
ATOM 607 N N . ALA A 1 79 ? 13.599 -1.585 -17.629 1.00 92.25 79 ALA A N 1
ATOM 608 C CA . ALA A 1 79 ? 13.897 -1.980 -18.995 1.00 92.25 79 ALA A CA 1
ATOM 609 C C . ALA A 1 79 ? 12.720 -2.761 -19.594 1.00 92.25 79 ALA A C 1
ATOM 611 O O . ALA A 1 79 ? 12.062 -3.548 -18.900 1.00 92.25 79 ALA A O 1
ATOM 612 N N . ALA A 1 80 ? 12.499 -2.578 -20.895 1.00 90.38 80 ALA A N 1
ATOM 613 C CA . ALA A 1 80 ? 11.588 -3.423 -21.654 1.00 90.38 80 ALA A CA 1
ATOM 614 C C . ALA A 1 80 ? 11.995 -4.901 -21.521 1.00 90.38 80 ALA A C 1
ATOM 616 O O . ALA A 1 80 ? 13.179 -5.220 -21.404 1.00 90.38 80 ALA A O 1
ATOM 617 N N . ASP A 1 81 ? 10.996 -5.783 -21.485 1.00 88.62 81 ASP A N 1
ATOM 618 C CA . ASP A 1 81 ? 11.153 -7.238 -21.345 1.00 88.62 81 ASP A CA 1
ATOM 619 C C . ASP A 1 81 ? 11.889 -7.710 -20.075 1.00 88.62 81 ASP A C 1
ATOM 621 O O . ASP A 1 81 ? 12.251 -8.883 -19.950 1.00 88.62 81 ASP A O 1
ATOM 625 N N . SER A 1 82 ? 12.071 -6.827 -19.087 1.00 89.00 82 SER A N 1
ATOM 626 C CA . SER A 1 82 ? 12.613 -7.218 -17.787 1.00 89.00 82 SER A CA 1
ATOM 627 C C . SER A 1 82 ? 11.609 -8.060 -16.995 1.00 89.00 82 SER A C 1
ATOM 629 O O . SER A 1 82 ? 10.413 -7.771 -16.936 1.00 89.00 82 SER A O 1
ATOM 631 N N . THR A 1 83 ? 12.108 -9.127 -16.369 1.00 91.38 83 THR A N 1
ATOM 632 C CA . THR A 1 83 ? 11.332 -9.945 -15.431 1.00 91.38 83 THR A CA 1
ATOM 633 C C . THR A 1 83 ? 11.677 -9.518 -14.014 1.00 91.38 83 THR A C 1
ATOM 635 O O . THR A 1 83 ? 12.845 -9.534 -13.630 1.00 91.38 83 THR A O 1
ATOM 638 N N . ILE A 1 84 ? 10.664 -9.135 -13.242 1.00 90.50 84 ILE A N 1
ATOM 639 C CA . ILE A 1 84 ? 10.809 -8.741 -11.839 1.00 90.50 84 ILE A CA 1
ATOM 640 C C . ILE A 1 84 ? 9.958 -9.651 -10.960 1.00 90.50 84 ILE A C 1
ATOM 642 O O . ILE A 1 84 ? 8.856 -10.040 -11.346 1.00 90.50 84 ILE A O 1
ATOM 646 N N . PHE A 1 85 ? 10.461 -9.973 -9.771 1.00 90.94 85 PHE A N 1
ATOM 647 C CA . PHE A 1 85 ? 9.711 -10.721 -8.768 1.00 90.94 85 PHE A CA 1
ATOM 648 C C . PHE A 1 85 ? 9.117 -9.749 -7.759 1.00 90.94 85 PHE A C 1
ATOM 650 O O . PHE A 1 85 ? 9.816 -8.872 -7.244 1.00 90.94 85 PHE A O 1
ATOM 657 N N . LEU A 1 86 ? 7.815 -9.889 -7.520 1.00 91.00 86 LEU A N 1
ATOM 658 C CA . LEU A 1 86 ? 7.044 -8.995 -6.670 1.00 91.00 86 LEU A CA 1
ATOM 659 C C . LEU A 1 86 ? 6.481 -9.754 -5.478 1.00 91.00 86 LEU A C 1
ATOM 661 O O . LEU A 1 86 ? 5.913 -10.832 -5.633 1.00 91.00 86 LEU A O 1
ATOM 665 N N . ASP A 1 87 ? 6.606 -9.140 -4.312 1.00 90.31 87 ASP A N 1
ATOM 666 C CA . ASP A 1 87 ? 5.866 -9.489 -3.106 1.00 90.31 87 ASP A CA 1
ATOM 667 C C . ASP A 1 87 ? 4.909 -8.340 -2.760 1.00 90.31 87 ASP A C 1
ATOM 669 O O . ASP A 1 87 ? 5.195 -7.176 -3.056 1.00 90.31 87 ASP A O 1
ATOM 673 N N . GLY A 1 88 ? 3.752 -8.642 -2.182 1.00 89.88 88 GLY A N 1
ATOM 674 C CA . GLY A 1 88 ? 2.665 -7.684 -2.006 1.00 89.88 88 GLY A CA 1
ATOM 675 C C . GLY A 1 88 ? 2.044 -7.746 -0.620 1.00 89.88 88 GLY A C 1
ATOM 676 O O . GLY A 1 88 ? 1.643 -8.809 -0.159 1.00 89.88 88 GLY A O 1
ATOM 677 N N . GLU A 1 89 ? 1.882 -6.591 0.029 1.00 90.25 89 GLU A N 1
ATOM 678 C CA . GLU A 1 89 ? 1.088 -6.510 1.260 1.00 90.25 89 GLU A CA 1
ATOM 679 C C . GLU A 1 89 ? -0.396 -6.368 0.884 1.00 90.25 89 GLU A C 1
ATOM 681 O O . GLU A 1 89 ? -0.750 -5.426 0.159 1.00 90.25 89 GLU A O 1
ATOM 686 N N . PRO A 1 90 ? -1.290 -7.252 1.361 1.00 88.00 90 PRO A N 1
ATOM 687 C CA . PRO A 1 90 ? -2.711 -7.152 1.061 1.00 88.00 90 PRO A CA 1
ATOM 688 C C . PRO A 1 90 ? -3.309 -5.882 1.669 1.00 88.00 90 PRO A C 1
ATOM 690 O O . PRO A 1 90 ? -2.926 -5.429 2.751 1.00 88.00 90 PRO A O 1
ATOM 693 N N . LYS A 1 91 ? -4.288 -5.293 0.979 1.00 87.44 91 LYS A N 1
ATOM 694 C CA . LYS A 1 91 ? -5.000 -4.125 1.496 1.00 87.44 91 LYS A CA 1
ATOM 695 C C . LYS A 1 91 ? -5.810 -4.508 2.730 1.00 87.44 91 LYS A C 1
ATOM 697 O O . LYS A 1 91 ? -6.610 -5.442 2.702 1.00 87.44 91 LYS A O 1
ATOM 702 N N . ASP A 1 92 ? -5.628 -3.754 3.814 1.00 79.50 92 ASP A N 1
ATOM 703 C CA . ASP A 1 92 ? -6.408 -3.954 5.030 1.00 79.50 92 ASP A CA 1
ATOM 704 C C . ASP A 1 92 ? -7.911 -3.829 4.723 1.00 79.50 92 ASP A C 1
ATOM 706 O O . ASP A 1 92 ? -8.344 -2.817 4.157 1.00 79.50 92 ASP A O 1
ATOM 710 N N . PRO A 1 93 ? -8.741 -4.810 5.118 1.00 71.06 93 PRO A N 1
ATOM 711 C CA . PRO A 1 93 ? -10.172 -4.712 4.904 1.00 71.06 93 PRO A CA 1
ATOM 712 C C . PRO A 1 93 ? -10.734 -3.543 5.723 1.00 71.06 93 PRO A C 1
ATOM 714 O O . PRO A 1 93 ? -10.645 -3.522 6.956 1.00 71.06 93 PRO A O 1
ATOM 717 N N . LEU A 1 94 ? -11.393 -2.601 5.037 1.00 65.94 94 LEU A N 1
ATOM 718 C CA . LEU A 1 94 ? -12.106 -1.456 5.634 1.00 65.94 94 LEU A CA 1
ATOM 719 C C . LEU A 1 94 ? -13.195 -1.877 6.638 1.00 65.94 94 LEU A C 1
ATOM 721 O O . LEU A 1 94 ? -13.682 -1.064 7.422 1.00 65.94 94 LEU A O 1
ATOM 725 N N . LEU A 1 95 ? -13.550 -3.161 6.673 1.00 62.22 95 LEU A N 1
ATOM 726 C CA . LEU A 1 95 ? -14.467 -3.732 7.652 1.00 62.22 95 LEU A CA 1
ATOM 727 C C . LEU A 1 95 ? -13.953 -3.591 9.093 1.00 62.22 95 LEU A C 1
ATOM 729 O O . LEU A 1 95 ? -14.753 -3.327 9.991 1.00 62.22 95 LEU A O 1
ATOM 733 N N . LYS A 1 96 ? -12.637 -3.702 9.336 1.00 66.38 96 LYS A N 1
ATOM 734 C CA . LYS A 1 96 ? -12.048 -3.574 10.686 1.00 66.38 96 LYS A CA 1
ATOM 735 C C . LYS A 1 96 ? -12.330 -2.199 11.328 1.00 66.38 96 LYS A C 1
ATOM 737 O O . LYS A 1 96 ? -12.794 -2.164 12.468 1.00 66.38 96 LYS A O 1
ATOM 742 N N . PRO A 1 97 ? -12.097 -1.058 10.648 1.00 72.19 97 PRO A N 1
ATOM 743 C CA . PRO A 1 97 ? -12.445 0.247 11.205 1.00 72.19 97 PRO A CA 1
ATOM 744 C C . PRO A 1 97 ? -13.959 0.490 11.277 1.00 72.19 97 PRO A C 1
ATOM 746 O O . PRO A 1 97 ? -14.422 1.015 12.288 1.00 72.19 97 PRO A O 1
ATOM 749 N N . ILE A 1 98 ? -14.745 0.071 10.277 1.00 74.38 98 ILE A N 1
ATOM 750 C CA . ILE A 1 98 ? -16.206 0.286 10.268 1.00 74.38 98 ILE A CA 1
ATOM 751 C C . ILE A 1 98 ? -16.881 -0.438 11.437 1.00 74.38 98 ILE A C 1
ATOM 753 O O . ILE A 1 98 ? -17.667 0.162 12.168 1.00 74.38 98 ILE A O 1
ATOM 757 N N . THR A 1 99 ? -16.539 -1.707 11.663 1.00 75.75 99 THR A N 1
ATOM 758 C CA . THR A 1 99 ? -17.066 -2.487 12.796 1.00 75.75 99 THR A CA 1
ATOM 759 C C . THR A 1 99 ? -16.684 -1.877 14.138 1.00 75.75 99 THR A C 1
ATOM 761 O O . THR A 1 99 ? -17.519 -1.810 15.038 1.00 75.75 99 THR A O 1
ATOM 764 N N . LYS A 1 100 ? -15.459 -1.351 14.267 1.00 78.12 100 LYS A N 1
ATOM 765 C CA . LYS A 1 100 ? -15.017 -0.651 15.477 1.00 78.12 100 LYS A CA 1
ATOM 766 C C . LYS A 1 100 ? -15.831 0.621 15.732 1.00 78.12 100 LYS A C 1
ATOM 768 O O . LYS A 1 100 ? -16.243 0.845 16.867 1.00 78.12 100 LYS A O 1
ATOM 773 N N . VAL A 1 101 ? -16.110 1.415 14.695 1.00 84.69 101 VAL A N 1
ATOM 774 C CA . VAL A 1 101 ? -16.959 2.615 14.805 1.00 84.69 101 VAL A CA 1
ATOM 775 C C . VAL A 1 101 ? -18.395 2.231 15.162 1.00 84.69 101 VAL A C 1
ATOM 777 O O . VAL A 1 101 ? -18.924 2.746 16.146 1.00 84.69 101 VAL A O 1
ATOM 780 N N . MET A 1 102 ? -18.997 1.274 14.450 1.00 82.69 102 MET A N 1
ATOM 781 C CA . MET A 1 102 ? -20.349 0.777 14.744 1.00 82.69 102 MET A CA 1
ATOM 782 C C . MET A 1 102 ? -20.472 0.271 16.181 1.00 82.69 102 MET A C 1
ATOM 784 O O . MET A 1 102 ? -21.410 0.636 16.882 1.00 82.69 102 MET A O 1
ATOM 788 N N . LEU A 1 103 ? -19.487 -0.488 16.668 1.00 85.75 103 LEU A N 1
ATOM 789 C CA . LEU A 1 103 ? -19.476 -0.977 18.043 1.00 85.75 103 LEU A CA 1
ATOM 790 C C . LEU A 1 103 ? -19.429 0.173 19.059 1.00 85.75 103 LEU A C 1
ATOM 792 O O . LEU A 1 103 ? -20.162 0.148 20.046 1.00 85.75 103 LEU A O 1
ATOM 796 N N . THR A 1 104 ? -18.604 1.197 18.817 1.00 83.56 104 THR A N 1
ATOM 797 C CA . THR A 1 104 ? -18.528 2.367 19.709 1.00 83.56 104 THR A CA 1
ATOM 798 C C . THR A 1 104 ? -19.802 3.203 19.703 1.00 83.56 104 THR A C 1
ATOM 800 O O . THR A 1 104 ? -20.237 3.635 20.769 1.00 83.56 104 THR A O 1
ATOM 803 N N . VAL A 1 105 ? -20.424 3.394 18.537 1.00 88.56 105 VAL A N 1
ATOM 804 C CA . VAL A 1 105 ? -21.690 4.123 18.409 1.00 88.56 105 VAL A CA 1
ATOM 805 C C . VAL A 1 105 ? -22.797 3.351 19.120 1.00 88.56 105 VAL A C 1
ATOM 807 O O . VAL A 1 105 ? -23.444 3.916 19.995 1.00 88.56 105 VAL A O 1
ATOM 810 N N . CYS A 1 106 ? -22.939 2.048 18.859 1.00 84.88 106 CYS A N 1
ATOM 811 C CA . CYS A 1 106 ? -23.905 1.192 19.549 1.00 84.88 106 CYS A CA 1
ATOM 812 C C . CYS A 1 106 ? -23.714 1.219 21.072 1.00 84.88 106 CYS A C 1
ATOM 814 O O . CYS A 1 106 ? -24.684 1.379 21.810 1.00 84.88 106 CYS A O 1
ATOM 816 N N . ALA A 1 107 ? -22.472 1.121 21.559 1.00 86.62 107 ALA A N 1
ATOM 817 C CA . ALA A 1 107 ? -22.183 1.192 22.988 1.00 86.62 107 ALA A CA 1
ATOM 818 C C . ALA A 1 107 ? -22.553 2.560 23.588 1.00 86.62 107 ALA A C 1
ATOM 820 O O . ALA A 1 107 ? -23.169 2.610 24.652 1.00 86.62 107 ALA A O 1
ATOM 821 N N . MET A 1 108 ? -22.239 3.669 22.906 1.00 83.31 108 MET A N 1
ATOM 822 C CA . MET A 1 108 ? -22.641 5.007 23.355 1.00 83.31 108 MET A CA 1
ATOM 823 C C . MET A 1 108 ? -24.157 5.190 23.347 1.00 83.31 108 MET A C 1
ATOM 825 O O . MET A 1 108 ? -24.693 5.758 24.293 1.00 83.31 108 MET A O 1
ATOM 829 N N . THR A 1 109 ? -24.862 4.684 22.333 1.00 79.12 109 THR A N 1
ATOM 830 C CA . THR A 1 109 ? -26.326 4.739 22.273 1.00 79.12 109 THR A CA 1
ATOM 831 C C . THR A 1 109 ? -26.955 3.939 23.410 1.00 79.12 109 THR A C 1
ATOM 833 O O . THR A 1 109 ? -27.900 4.418 24.028 1.00 79.12 109 THR A O 1
ATOM 836 N N . VAL A 1 110 ? -26.414 2.764 23.750 1.00 80.62 110 VAL A N 1
ATOM 837 C CA . VAL A 1 110 ? -26.877 1.972 24.902 1.00 80.62 110 VAL A CA 1
ATOM 838 C C . VAL A 1 110 ? -26.626 2.716 26.213 1.00 80.62 110 VAL A C 1
ATOM 840 O O . VAL A 1 110 ? -27.534 2.820 27.031 1.00 80.62 110 VAL A O 1
ATOM 843 N N . VAL A 1 111 ? -25.439 3.295 26.404 1.00 82.12 111 VAL A N 1
ATOM 844 C CA . VAL A 1 111 ? -25.110 4.067 27.614 1.00 82.12 111 VAL A CA 1
ATOM 845 C C . VAL A 1 111 ? -25.988 5.316 27.737 1.00 82.12 111 VAL A C 1
ATOM 847 O O . VAL A 1 111 ? -26.540 5.567 28.805 1.00 82.12 111 VAL A O 1
ATOM 850 N N . ALA A 1 112 ? -26.185 6.068 26.652 1.00 74.62 112 ALA A N 1
ATOM 851 C CA . ALA A 1 112 ? -27.073 7.228 26.627 1.00 74.62 112 ALA A CA 1
ATOM 852 C C . ALA A 1 112 ? -28.529 6.826 26.882 1.00 74.62 112 ALA A C 1
ATOM 854 O O . ALA A 1 112 ? -29.220 7.494 27.643 1.00 74.62 112 ALA A O 1
ATOM 855 N N . ALA A 1 113 ? -28.987 5.709 26.310 1.00 67.69 113 ALA A N 1
ATOM 856 C CA . ALA A 1 113 ? -30.317 5.181 26.567 1.00 67.69 113 ALA A CA 1
ATOM 857 C C . ALA A 1 113 ? -30.491 4.770 28.031 1.00 67.69 113 ALA A C 1
ATOM 859 O O . ALA A 1 113 ? -31.550 5.030 28.576 1.00 67.69 113 ALA A O 1
ATOM 860 N N . VAL A 1 114 ? -29.484 4.175 28.677 1.00 67.00 114 VAL A N 1
ATOM 861 C CA . VAL A 1 114 ? -29.533 3.821 30.107 1.00 67.00 114 VAL A CA 1
ATOM 862 C C . VAL A 1 114 ? -29.552 5.075 30.986 1.00 67.00 114 VAL A C 1
ATOM 864 O O . VAL A 1 114 ? -30.389 5.169 31.874 1.00 67.00 114 VAL A O 1
ATOM 867 N N . ILE A 1 115 ? -28.713 6.075 30.692 1.00 67.62 115 ILE A N 1
ATOM 868 C CA . ILE A 1 115 ? -28.636 7.331 31.462 1.00 67.62 115 ILE A CA 1
ATOM 869 C C . ILE A 1 115 ? -29.903 8.187 31.290 1.00 67.62 115 ILE A C 1
ATOM 871 O O . ILE A 1 115 ? -30.398 8.757 32.257 1.00 67.62 115 ILE A O 1
ATOM 875 N N . LEU A 1 116 ? -30.458 8.265 30.075 1.00 56.25 116 LEU A N 1
ATOM 876 C CA . LEU A 1 116 ? -31.698 9.003 29.795 1.00 56.25 116 LEU A CA 1
ATOM 877 C C . LEU A 1 116 ? -32.963 8.227 30.222 1.00 56.25 116 LEU A C 1
ATOM 879 O O . LEU A 1 116 ? -34.015 8.839 30.400 1.00 56.25 116 LEU A O 1
ATOM 883 N N . LYS A 1 117 ? -32.888 6.900 30.420 1.00 47.31 117 LYS A N 1
ATOM 884 C CA . LYS A 1 117 ? -34.005 6.045 30.884 1.00 47.31 117 LYS A CA 1
ATOM 885 C C . LYS A 1 117 ? -34.037 5.789 32.390 1.00 47.31 117 LYS A C 1
ATOM 887 O O . LYS A 1 117 ? -34.827 4.953 32.820 1.00 47.31 117 LYS A O 1
ATOM 892 N N . GLU A 1 118 ? -33.323 6.562 33.201 1.00 47.38 118 GLU A N 1
ATOM 893 C CA . GLU A 1 118 ? -33.631 6.649 34.639 1.00 47.38 118 GLU A CA 1
ATOM 894 C C . GLU A 1 118 ? -35.017 7.296 34.905 1.00 47.38 118 GLU A C 1
ATOM 896 O O . GLU A 1 118 ? -35.544 7.189 36.005 1.00 47.38 118 GLU A O 1
ATOM 901 N N . ALA A 1 119 ? -35.683 7.898 33.902 1.00 44.88 119 ALA A N 1
ATOM 902 C CA . ALA A 1 119 ? -37.036 8.458 34.062 1.00 44.88 119 ALA A CA 1
ATOM 903 C C . ALA A 1 119 ? -38.184 7.638 33.433 1.00 44.88 119 ALA A C 1
ATOM 905 O O . ALA A 1 119 ? -39.343 7.898 33.748 1.00 44.88 119 ALA A O 1
ATOM 906 N N . LYS A 1 120 ? -37.920 6.660 32.551 1.00 37.19 120 LYS A N 1
ATOM 907 C CA . LYS A 1 120 ? -38.965 5.777 31.981 1.00 37.19 120 LYS A CA 1
ATOM 908 C C . LYS A 1 120 ? -38.345 4.526 31.351 1.00 37.19 120 LYS A C 1
ATOM 910 O O . LYS A 1 120 ? -37.896 4.530 30.203 1.00 37.19 120 LYS A O 1
ATOM 915 N N . MET A 1 121 ? -38.355 3.428 32.105 1.00 43.41 121 MET A N 1
ATOM 916 C CA . MET A 1 121 ? -38.059 2.093 31.584 1.00 43.41 121 MET A CA 1
ATOM 917 C C . MET A 1 121 ? -39.020 1.751 30.425 1.00 43.41 121 MET A C 1
ATOM 919 O O . MET A 1 121 ? -40.237 1.861 30.603 1.00 43.41 121 MET A O 1
ATOM 923 N N . PRO A 1 122 ? -38.522 1.329 29.247 1.00 50.16 122 PRO A N 1
ATOM 924 C CA . PRO A 1 122 ? -39.367 0.920 28.132 1.00 50.16 122 PRO A CA 1
ATOM 925 C C . PRO A 1 122 ? -40.030 -0.420 28.472 1.00 50.16 122 PRO A C 1
ATOM 927 O O . PRO A 1 122 ? -39.419 -1.291 29.089 1.00 50.16 122 PRO A O 1
ATOM 930 N N . GLU A 1 123 ? -41.290 -0.593 28.091 1.00 53.06 123 GLU A N 1
ATOM 931 C CA . GLU A 1 123 ? -42.135 -1.679 28.610 1.00 53.06 123 GLU A CA 1
ATOM 932 C C . GLU A 1 123 ? -41.639 -3.089 28.270 1.00 53.06 123 GLU A C 1
ATOM 934 O O . GLU A 1 123 ? -41.837 -4.011 29.056 1.00 53.06 123 GLU A O 1
ATOM 939 N N . TRP A 1 124 ? -40.875 -3.242 27.186 1.00 53.62 124 TRP A N 1
ATOM 940 C CA . TRP A 1 124 ? -40.225 -4.505 26.822 1.00 53.62 124 TRP A CA 1
ATOM 941 C C . TRP A 1 124 ? -39.079 -4.918 27.772 1.00 53.62 124 TRP A C 1
ATOM 943 O O . TRP A 1 124 ? -38.731 -6.093 27.832 1.00 53.62 124 TRP A O 1
ATOM 953 N N . LEU A 1 125 ? -38.515 -3.981 28.550 1.00 51.41 125 LEU A N 1
ATOM 954 C CA . LEU A 1 125 ? -37.497 -4.243 29.584 1.00 51.41 125 LEU A CA 1
ATOM 955 C C . LEU A 1 125 ? -38.104 -4.493 30.969 1.00 51.41 125 LEU A C 1
ATOM 957 O O . LEU A 1 125 ? -37.453 -5.129 31.796 1.00 51.41 125 LEU A O 1
ATOM 961 N N . LYS A 1 126 ? -39.355 -4.075 31.218 1.00 49.69 126 LYS A N 1
ATOM 962 C CA . LYS A 1 126 ? -40.079 -4.397 32.465 1.00 49.69 126 LYS A CA 1
ATOM 963 C C . LYS A 1 126 ? -40.305 -5.908 32.627 1.00 49.69 126 LYS A C 1
ATOM 965 O O . LYS A 1 126 ? -40.422 -6.389 33.748 1.00 49.69 126 LYS A O 1
ATOM 970 N N . GLY A 1 127 ? -40.321 -6.658 31.518 1.00 49.16 127 GLY A N 1
ATOM 971 C CA . GLY A 1 127 ? -40.407 -8.123 31.513 1.00 49.16 127 GLY A CA 1
ATOM 972 C C . GLY A 1 127 ? -39.097 -8.839 31.859 1.00 49.16 127 GLY A C 1
ATOM 973 O O . GLY A 1 127 ? -39.107 -10.037 32.141 1.00 49.16 127 GLY A O 1
ATOM 974 N N . THR A 1 128 ? -37.963 -8.132 31.874 1.00 49.72 128 THR A N 1
ATOM 975 C CA . THR A 1 128 ? -36.693 -8.722 32.305 1.00 49.72 128 THR A CA 1
ATOM 976 C C . THR A 1 128 ? -36.565 -8.574 33.815 1.00 49.72 128 THR A C 1
ATOM 978 O O . THR A 1 128 ? -36.694 -7.480 34.359 1.00 49.72 128 THR A O 1
ATOM 981 N N . LYS A 1 129 ? -36.315 -9.684 34.518 1.00 49.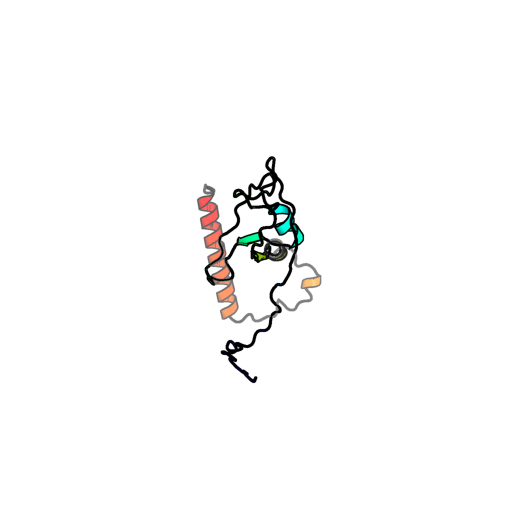97 129 LYS A N 1
ATOM 982 C CA . LYS A 1 129 ? -36.133 -9.745 35.979 1.00 49.97 129 LYS A CA 1
ATOM 983 C C . LYS A 1 129 ? -34.836 -9.058 36.453 1.00 49.97 129 LYS A C 1
ATOM 985 O O . LYS A 1 129 ? -34.135 -9.586 37.311 1.00 49.97 129 LYS A O 1
ATOM 990 N N . LEU A 1 130 ? -34.498 -7.889 35.912 1.00 49.53 130 LEU A N 1
ATOM 991 C CA . LEU A 1 130 ? -33.308 -7.128 36.285 1.00 49.53 130 LEU A CA 1
ATOM 992 C C . LEU A 1 130 ? -33.393 -6.612 37.731 1.00 49.53 130 LEU A C 1
ATOM 994 O O . LEU A 1 130 ? -32.374 -6.511 38.403 1.00 49.53 1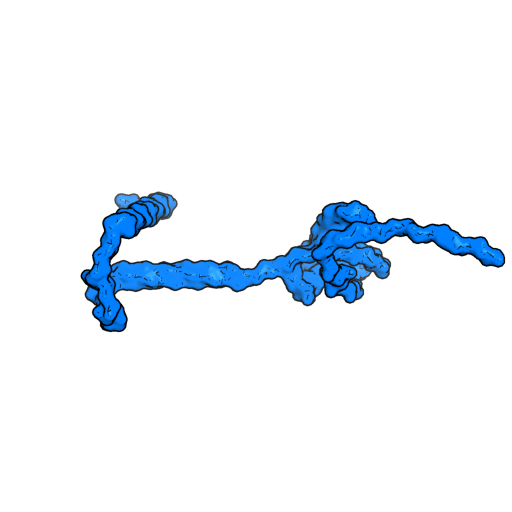30 LEU A O 1
ATOM 998 N N . GLY A 1 131 ? -34.608 -6.362 38.235 1.00 49.91 131 GLY A N 1
ATOM 999 C CA . GLY A 1 131 ? -34.851 -5.917 39.613 1.00 49.91 131 GLY A CA 1
ATOM 1000 C C . GLY A 1 131 ? -34.661 -6.991 40.695 1.00 49.91 131 GLY A C 1
ATOM 1001 O O . GLY A 1 131 ? -34.656 -6.653 41.870 1.00 49.91 131 GLY A O 1
ATOM 1002 N N . ASN A 1 132 ? -34.488 -8.267 40.319 1.00 45.53 132 ASN A N 1
ATOM 1003 C CA . ASN A 1 132 ? -34.276 -9.388 41.251 1.00 45.53 132 ASN A CA 1
ATOM 1004 C C . ASN A 1 132 ? -32.883 -10.033 41.124 1.00 45.53 132 ASN A C 1
ATOM 1006 O O . ASN A 1 132 ? -32.613 -11.055 41.760 1.00 45.53 132 ASN A O 1
ATOM 1010 N N . LEU A 1 133 ? -31.981 -9.460 40.318 1.00 53.59 133 LEU A N 1
ATOM 1011 C CA . LEU A 1 133 ? -30.600 -9.928 40.262 1.00 53.59 133 LEU A CA 1
ATOM 1012 C C . LEU A 1 133 ? -29.870 -9.446 41.521 1.00 53.59 133 LEU A C 1
ATOM 1014 O O . LEU A 1 133 ? -29.538 -8.268 41.652 1.00 53.59 133 LEU A O 1
ATOM 1018 N N . LYS A 1 134 ? -29.588 -10.366 42.451 1.00 55.75 134 LYS A N 1
ATOM 1019 C CA . LYS A 1 134 ? -28.591 -10.149 43.507 1.00 55.75 134 LYS A CA 1
ATOM 1020 C C . LYS A 1 134 ? -27.220 -10.052 42.839 1.00 55.75 134 LYS A C 1
ATOM 1022 O O . LYS A 1 134 ? -26.496 -11.041 42.760 1.00 55.75 134 LYS A O 1
ATOM 1027 N N . PHE A 1 135 ? -26.899 -8.881 42.288 1.00 57.34 135 PHE A N 1
ATOM 1028 C CA . PHE A 1 135 ? -25.582 -8.605 41.731 1.00 57.34 135 PHE A CA 1
ATOM 1029 C C . PHE A 1 135 ? -24.560 -8.852 42.836 1.00 57.34 135 PHE A C 1
ATOM 1031 O O . PHE A 1 135 ? -24.625 -8.189 43.875 1.00 57.34 135 PHE A O 1
ATOM 1038 N N . PRO A 1 136 ? -23.651 -9.826 42.668 1.00 71.06 136 PRO A N 1
ATOM 1039 C CA . PRO A 1 136 ? -22.742 -10.145 43.743 1.00 71.06 136 PRO A CA 1
ATOM 1040 C C . PRO A 1 136 ? -21.854 -8.917 44.023 1.00 71.06 136 PRO A C 1
ATOM 1042 O O . PRO A 1 136 ? -21.518 -8.187 43.080 1.00 71.06 13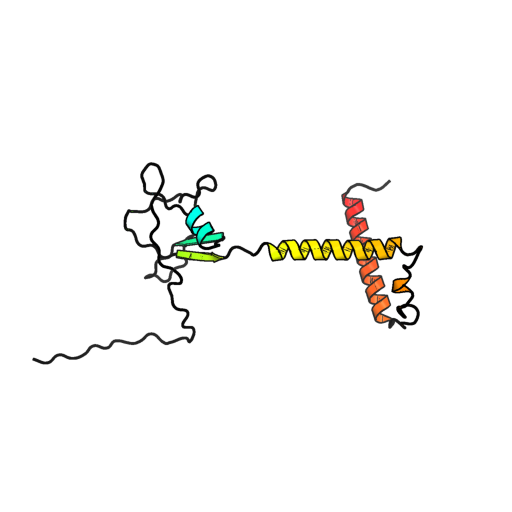6 PRO A O 1
ATOM 1045 N N . PRO A 1 137 ? -21.472 -8.657 45.287 1.00 71.44 137 PRO A N 1
ATOM 1046 C CA . PRO A 1 137 ? -20.825 -7.405 45.698 1.00 71.44 137 PRO A CA 1
ATOM 1047 C C . PRO A 1 137 ? -19.595 -7.012 44.865 1.00 71.44 137 PRO A C 1
ATOM 1049 O O . PRO A 1 137 ? -19.341 -5.830 44.645 1.00 71.44 137 PRO A O 1
ATOM 1052 N N . TRP A 1 138 ? -18.874 -7.995 44.318 1.00 72.44 138 TRP A N 1
ATOM 1053 C CA . TRP A 1 138 ? -17.728 -7.786 43.431 1.00 72.44 138 TRP A CA 1
ATOM 1054 C C . TRP A 1 138 ? -18.070 -7.102 42.089 1.00 72.44 138 TRP A C 1
ATOM 1056 O O . TRP A 1 138 ? -17.263 -6.341 41.569 1.00 72.44 138 TRP A O 1
ATOM 1066 N N . VAL A 1 139 ? -19.281 -7.290 41.551 1.00 76.25 139 VAL A N 1
ATOM 1067 C CA . VAL A 1 139 ? -19.732 -6.757 40.258 1.00 76.25 139 VAL A CA 1
ATOM 1068 C C . VAL A 1 139 ? -20.141 -5.311 40.458 1.00 76.25 139 VAL A C 1
ATOM 1070 O O . VAL A 1 139 ? -19.803 -4.465 39.640 1.00 76.25 139 VAL A O 1
ATOM 1073 N N . LEU A 1 140 ? -20.803 -5.016 41.580 1.00 75.00 140 LEU A N 1
ATOM 1074 C CA . LEU A 1 140 ? -21.069 -3.652 42.026 1.00 75.00 140 LEU A CA 1
ATOM 1075 C C . LEU A 1 140 ? -19.762 -2.891 42.253 1.00 75.00 140 LEU A C 1
ATOM 1077 O O . LEU A 1 140 ? -19.617 -1.783 41.746 1.00 75.00 140 LEU A O 1
ATOM 1081 N N . ALA A 1 141 ? -18.776 -3.500 42.919 1.00 73.38 141 ALA A N 1
ATOM 1082 C CA . ALA A 1 141 ? -17.456 -2.897 43.080 1.00 73.38 141 ALA A CA 1
ATOM 1083 C C . ALA A 1 141 ? -16.779 -2.634 41.721 1.00 73.38 141 ALA A C 1
ATOM 1085 O O . ALA A 1 141 ? -16.312 -1.522 41.479 1.00 73.38 141 ALA A O 1
ATOM 1086 N N . CYS A 1 142 ? -16.791 -3.598 40.794 1.00 75.94 142 CYS A N 1
ATOM 1087 C CA . CYS A 1 142 ? -16.270 -3.408 39.438 1.00 75.94 142 CYS A CA 1
ATOM 1088 C C . CYS A 1 142 ? -17.010 -2.299 38.677 1.00 75.94 142 CYS A C 1
ATOM 1090 O O . CYS A 1 142 ? -16.359 -1.452 38.066 1.00 75.94 142 CYS A O 1
ATOM 1092 N N . MET A 1 143 ? -18.344 -2.257 38.746 1.00 74.38 143 MET A N 1
ATOM 1093 C CA . MET A 1 143 ? -19.148 -1.191 38.146 1.00 74.38 143 MET A CA 1
ATOM 1094 C C . MET A 1 143 ? -18.779 0.174 38.723 1.00 74.38 143 MET A C 1
ATOM 1096 O O . MET A 1 143 ? -18.534 1.103 37.960 1.00 74.38 143 MET A O 1
ATOM 1100 N N . VAL A 1 144 ? -18.673 0.296 40.049 1.00 73.38 144 VAL A N 1
ATOM 1101 C CA . VAL A 1 144 ? -18.309 1.549 40.725 1.00 73.38 144 VAL A CA 1
ATOM 1102 C C . VAL A 1 144 ? -16.891 1.979 40.353 1.00 73.38 144 VAL A C 1
ATOM 1104 O O . VAL A 1 144 ? -16.677 3.148 40.050 1.00 73.38 144 VAL A O 1
ATOM 1107 N N . ILE A 1 145 ? -15.926 1.059 40.295 1.00 82.56 145 ILE A N 1
ATOM 1108 C CA . ILE A 1 145 ? -14.540 1.366 39.913 1.00 82.56 145 ILE A CA 1
ATOM 1109 C C . ILE A 1 145 ? -14.468 1.825 38.455 1.00 82.56 145 ILE A C 1
ATOM 1111 O O . ILE A 1 145 ? -13.833 2.840 38.159 1.00 82.56 145 ILE A O 1
ATOM 1115 N N . VAL A 1 146 ? -15.136 1.118 37.540 1.00 79.19 146 VAL A N 1
ATOM 1116 C CA . VAL A 1 146 ? -15.204 1.503 36.123 1.00 79.19 146 VAL A CA 1
ATOM 1117 C C . VAL A 1 146 ? -15.906 2.853 35.976 1.00 79.19 146 VAL A C 1
ATOM 1119 O O . VAL A 1 146 ? -15.398 3.721 35.267 1.00 79.19 146 VAL A O 1
ATOM 1122 N N . PHE A 1 147 ? -16.998 3.085 36.706 1.00 76.06 147 PHE A N 1
ATOM 1123 C CA . PHE A 1 147 ? -17.731 4.349 36.710 1.00 76.06 147 PHE A CA 1
ATOM 1124 C C . PHE A 1 147 ? -16.895 5.506 37.271 1.00 76.06 147 PHE A C 1
ATOM 1126 O O . PHE A 1 147 ? -16.832 6.574 36.664 1.00 76.06 147 PHE A O 1
ATOM 1133 N N . MET A 1 148 ? -16.178 5.305 38.380 1.00 72.69 148 MET A N 1
ATOM 1134 C CA . MET A 1 148 ? -15.263 6.306 38.936 1.00 72.69 148 MET A CA 1
ATOM 1135 C C . MET A 1 148 ? -14.095 6.592 37.987 1.00 72.69 148 MET A C 1
ATOM 1137 O O . MET A 1 148 ? -13.712 7.753 37.825 1.00 72.69 148 MET A O 1
ATOM 1141 N N . ARG A 1 149 ? -13.554 5.569 37.311 1.00 75.19 149 ARG A N 1
ATOM 1142 C CA . ARG A 1 149 ? -12.467 5.724 36.333 1.00 75.19 149 ARG A CA 1
ATOM 1143 C C . ARG A 1 149 ? -12.934 6.465 35.080 1.00 75.19 149 ARG A C 1
ATOM 1145 O O . ARG A 1 149 ? -12.220 7.346 34.602 1.00 75.19 149 ARG A O 1
ATOM 1152 N N . LEU A 1 150 ? -14.137 6.161 34.591 1.00 72.50 150 LEU A N 1
ATOM 1153 C CA . LEU A 1 150 ? -14.788 6.889 33.503 1.00 72.50 150 LEU A CA 1
ATOM 1154 C C . LEU A 1 150 ? -15.040 8.342 33.909 1.00 72.50 150 LEU A C 1
ATOM 1156 O O . LEU A 1 150 ? -14.553 9.238 33.232 1.00 72.50 150 LEU A O 1
ATOM 1160 N N . ARG A 1 151 ? -15.670 8.592 35.065 1.00 69.44 151 ARG A N 1
ATOM 1161 C CA . ARG A 1 151 ? -15.957 9.946 35.572 1.00 69.44 151 ARG A CA 1
ATOM 1162 C C . ARG A 1 151 ? -14.693 10.782 35.777 1.00 69.44 151 ARG A C 1
ATOM 1164 O O . ARG A 1 151 ? -14.723 11.993 35.558 1.00 69.44 151 ARG A O 1
ATOM 1171 N N . LYS A 1 152 ? -13.582 10.168 36.200 1.00 65.62 152 LYS A N 1
ATOM 1172 C CA . LYS A 1 152 ? -12.280 10.845 36.305 1.00 65.62 152 LYS A CA 1
ATOM 1173 C C . LYS A 1 152 ? -11.753 11.225 34.920 1.00 65.62 152 LYS A C 1
ATOM 1175 O O . LYS A 1 152 ? -11.425 12.385 34.703 1.00 65.62 152 LYS A O 1
ATOM 1180 N N . ARG A 1 153 ? -11.805 10.296 33.960 1.00 65.25 153 ARG A N 1
ATOM 1181 C CA . ARG A 1 153 ? -11.375 10.535 32.575 1.00 65.25 153 ARG A CA 1
ATOM 1182 C C . ARG A 1 153 ? -12.202 11.618 31.882 1.00 65.25 153 ARG A C 1
ATOM 1184 O O . ARG A 1 153 ? -11.626 12.467 31.214 1.00 65.25 153 ARG A O 1
ATOM 1191 N N . THR A 1 154 ? -13.520 11.646 32.075 1.00 67.94 154 THR A N 1
ATOM 1192 C CA . THR A 1 154 ? -14.379 12.698 31.509 1.00 67.94 154 THR A CA 1
ATOM 1193 C C . THR A 1 154 ? -14.059 14.063 32.111 1.00 67.94 154 THR A C 1
ATOM 1195 O O . THR A 1 154 ? -14.060 15.060 31.401 1.00 67.94 154 THR A O 1
ATOM 1198 N N . ARG A 1 155 ? -13.728 14.122 33.408 1.00 63.56 155 ARG A N 1
ATOM 1199 C CA . ARG A 1 155 ? -13.336 15.368 34.083 1.00 63.56 155 ARG A CA 1
ATOM 1200 C C . ARG A 1 155 ? -11.979 15.880 33.614 1.00 63.56 155 ARG A C 1
ATOM 1202 O O . ARG A 1 155 ? -11.839 17.077 33.403 1.00 63.56 155 ARG A O 1
ATOM 1209 N N . ASP A 1 156 ? -11.010 14.992 33.423 1.00 67.75 156 ASP A N 1
ATOM 1210 C CA . ASP A 1 156 ? -9.689 15.360 32.901 1.00 67.75 156 ASP A CA 1
ATOM 1211 C C . ASP A 1 156 ? -9.790 15.861 31.452 1.00 67.75 156 ASP A C 1
ATOM 1213 O O . ASP A 1 156 ? -9.130 16.828 31.078 1.00 67.75 156 ASP A O 1
ATOM 1217 N N . VAL A 1 157 ? -10.685 15.265 30.657 1.00 67.50 157 VAL A N 1
ATOM 1218 C CA . VAL A 1 157 ? -11.016 15.741 29.306 1.00 67.50 157 VAL A CA 1
ATOM 1219 C C . VAL A 1 157 ? -11.728 17.099 29.351 1.00 67.50 157 VAL A C 1
ATOM 1221 O O . VAL A 1 157 ? -11.317 18.002 28.631 1.00 67.50 157 VAL A O 1
ATOM 1224 N N . MET A 1 158 ? -12.717 17.299 30.232 1.00 64.25 158 MET A N 1
ATOM 1225 C CA . MET A 1 158 ? -13.395 18.598 30.395 1.00 64.25 158 MET A CA 1
ATOM 1226 C C . MET A 1 158 ? -12.439 19.710 30.851 1.00 64.25 158 MET A C 1
ATOM 1228 O O . MET A 1 158 ? -12.485 20.811 30.309 1.00 64.25 158 MET A O 1
ATOM 1232 N N . LYS A 1 159 ? -11.512 19.411 31.771 1.00 65.12 159 LYS A N 1
ATOM 1233 C CA . LYS A 1 159 ? -10.458 20.348 32.193 1.00 65.12 159 LYS A CA 1
ATOM 1234 C C . LYS A 1 159 ? -9.509 20.705 31.050 1.00 65.12 159 LYS A C 1
ATOM 1236 O O . LYS A 1 159 ? -9.133 21.862 30.911 1.00 65.12 159 LYS A O 1
ATOM 1241 N N . LYS A 1 160 ? -9.148 19.731 30.210 1.00 66.44 160 LYS A N 1
ATOM 1242 C CA . LYS A 1 160 ? -8.294 19.952 29.033 1.00 66.44 160 LYS A CA 1
ATOM 1243 C C . LYS A 1 160 ? -8.978 20.800 27.950 1.00 66.44 160 LYS A C 1
ATOM 1245 O O . LYS A 1 160 ? -8.289 21.444 27.170 1.00 66.44 160 LYS A O 1
ATOM 1250 N N . ILE A 1 161 ? -10.311 20.801 27.915 1.00 70.88 161 ILE A N 1
ATOM 1251 C CA . ILE A 1 161 ? -11.140 21.564 26.966 1.00 70.88 161 ILE A CA 1
ATOM 1252 C C . ILE A 1 161 ? -11.450 22.987 27.488 1.00 70.88 161 ILE A C 1
ATOM 1254 O O . ILE A 1 161 ? -12.043 23.787 26.776 1.00 70.88 161 ILE A O 1
ATOM 1258 N N . GLY A 1 162 ? -10.996 23.352 28.694 1.00 63.69 162 GLY A N 1
ATOM 1259 C CA . GLY A 1 162 ? -11.147 24.712 29.229 1.00 63.69 162 GLY A CA 1
ATOM 1260 C C . GLY A 1 162 ? -12.523 25.015 29.830 1.00 63.69 162 GLY A C 1
ATOM 1261 O O . GLY A 1 162 ? -12.803 26.165 30.149 1.00 63.69 162 GLY A O 1
ATOM 1262 N N . TRP A 1 163 ? -13.374 24.004 30.042 1.00 54.28 163 TRP A N 1
ATOM 1263 C CA . TRP A 1 163 ? -14.628 24.176 30.777 1.00 54.28 163 TRP A CA 1
ATOM 1264 C C . TRP A 1 163 ? -14.390 23.978 32.278 1.00 54.28 163 TRP A C 1
ATOM 1266 O O . TRP A 1 163 ? -14.566 22.893 32.832 1.00 54.28 163 TRP A O 1
ATOM 1276 N N . SER A 1 164 ? -13.969 25.051 32.939 1.00 42.34 164 SER A N 1
ATOM 1277 C CA . SER A 1 164 ? -14.261 25.278 34.353 1.00 42.34 164 SER A CA 1
ATOM 1278 C C . SER A 1 164 ? -14.514 26.769 34.520 1.00 42.34 164 SER A C 1
ATOM 1280 O O . SER A 1 164 ? -13.583 27.563 34.410 1.00 42.34 164 SER A O 1
ATOM 1282 N N . SER A 1 165 ? -15.776 27.132 34.751 1.00 42.56 165 SER A N 1
ATOM 1283 C CA . SER A 1 165 ? -16.046 28.201 35.715 1.00 42.56 165 SER A CA 1
ATOM 1284 C C . SER A 1 165 ? -15.776 27.673 37.120 1.00 42.56 165 SER A C 1
ATOM 1286 O O . SER A 1 165 ? -15.771 26.425 37.285 1.00 42.56 165 SER A O 1
#

pLDDT: mean 73.86, std 18.37, range [37.12, 95.62]